Protein AF-A0A382T1S9-F1 (afdb_monomer_lite)

pLDDT: mean 86.6, std 13.07, range [47.88, 98.56]

Foldseek 3Di:
DDPVVVVVVVVVVVVCVVPPDDQPPDAAEAEAPFQLADPPQRQNHDPCVVVCVVVVVVVVCVCVVSVGHYHYDHQADEQPDDDPCDPPPAQCCADDDDRHYHRHHQVARYDDPQRVHGSGD

Secondary structure (DSSP, 8-state):
--HHHHHHHHHHHHHHHHH---TTS--EEE----HHHHSTT-TT--GGGGGGHHHHHHHHHHHHTTT--EEE----B-TTS--TT-SS-TTTTS---SS--TTS---TTB-STTTT-SS--

InterPro domains:
  IPR000868 Isochorismatase-like domain [PF00857] (26-84)
  IPR036380 Isochorismatase-like s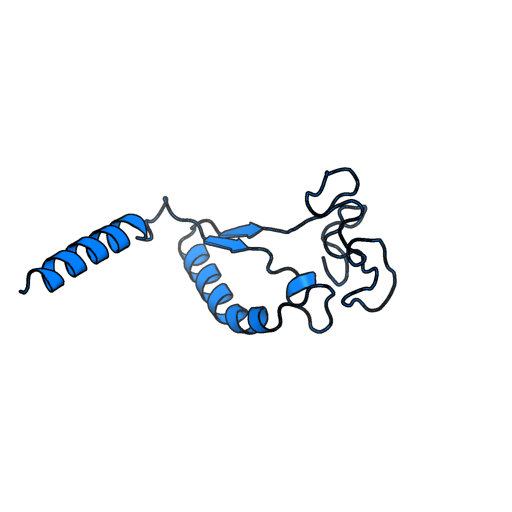uperfamily [G3DSA:3.40.50.850] (3-117)
  IPR036380 Isochorismatase-like superfamily [SSF52499] (22-84)

Sequence (121 aa):
VSEHDAILEAKLKVIDQTHRCVTGKTALIVIDMQHGFIDEGASLEVTAARDIIPNLTALIDAFRSKSAPVIFTEFIYADNVPCLRGDPFGTEHLFGEGEPGFGKPSSNCLIGHNAGTGSES

Structure (mmCIF, N/CA/C/O backbone):
data_AF-A0A382T1S9-F1
#
_entry.id   AF-A0A382T1S9-F1
#
loop_
_atom_site.group_PDB
_atom_site.id
_atom_site.type_symbol
_atom_site.label_atom_id
_atom_site.label_alt_id
_atom_site.label_comp_id
_atom_site.label_asym_id
_atom_site.label_entity_id
_atom_site.label_seq_id
_atom_site.pdbx_PDB_ins_code
_atom_site.Cartn_x
_atom_site.Cartn_y
_atom_site.Cartn_z
_atom_site.occupancy
_atom_site.B_iso_or_equiv
_atom_site.auth_seq_id
_atom_site.auth_comp_id
_atom_site.auth_asym_id
_atom_site.auth_atom_id
_atom_site.pdbx_PDB_model_num
ATOM 1 N N . VAL A 1 1 ? -0.127 19.895 38.208 1.00 65.00 1 VAL A N 1
ATOM 2 C CA . VAL A 1 1 ? -0.116 19.690 36.743 1.00 65.00 1 VAL A CA 1
ATOM 3 C C . VAL A 1 1 ? -0.188 21.070 36.122 1.00 65.00 1 VAL A C 1
ATOM 5 O O . VAL A 1 1 ? -1.050 21.834 36.547 1.00 65.00 1 VAL A O 1
ATOM 8 N N . SER A 1 2 ? 0.775 21.452 35.282 1.00 89.50 2 SER A N 1
ATOM 9 C CA . SER A 1 2 ? 0.762 22.783 34.662 1.00 89.50 2 SER A CA 1
ATOM 10 C C . SER A 1 2 ? -0.364 22.881 33.626 1.00 89.50 2 SER A C 1
ATOM 12 O O . SER A 1 2 ? -0.868 21.864 33.150 1.00 89.50 2 SER A O 1
ATOM 14 N N . GLU A 1 3 ? -0.767 24.097 33.257 1.00 92.38 3 GLU A N 1
ATOM 15 C CA . GLU A 1 3 ? -1.744 24.316 32.180 1.00 92.38 3 GLU A CA 1
ATOM 16 C C . GLU A 1 3 ? -1.282 23.681 30.855 1.00 92.38 3 GLU A C 1
ATOM 18 O O . GLU A 1 3 ? -2.078 23.087 30.130 1.00 92.38 3 GLU A O 1
ATOM 23 N N . HIS A 1 4 ? 0.026 23.721 30.586 1.00 92.31 4 HIS A N 1
ATOM 24 C CA . HIS A 1 4 ? 0.633 23.063 29.433 1.00 92.31 4 HIS A CA 1
ATOM 25 C C . HIS A 1 4 ? 0.440 21.540 29.462 1.00 92.31 4 HIS A C 1
ATOM 27 O O . HIS A 1 4 ? 0.022 20.957 28.460 1.00 92.31 4 HIS A O 1
ATOM 33 N N . ASP A 1 5 ? 0.681 20.906 30.612 1.00 95.00 5 ASP A N 1
ATOM 34 C CA . ASP A 1 5 ? 0.523 19.456 30.773 1.00 95.00 5 A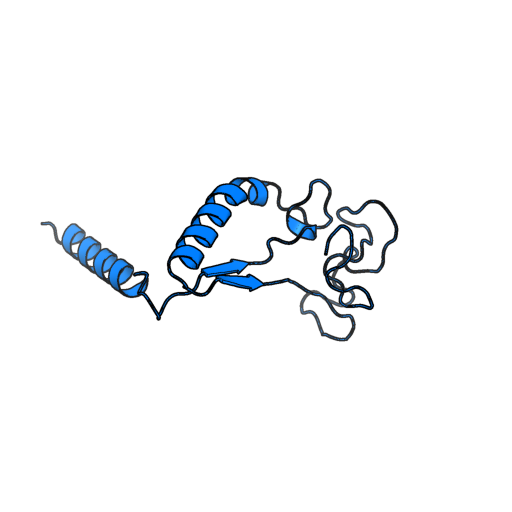SP A CA 1
ATOM 35 C C . ASP A 1 5 ? -0.939 19.032 30.576 1.00 95.00 5 ASP A C 1
ATOM 37 O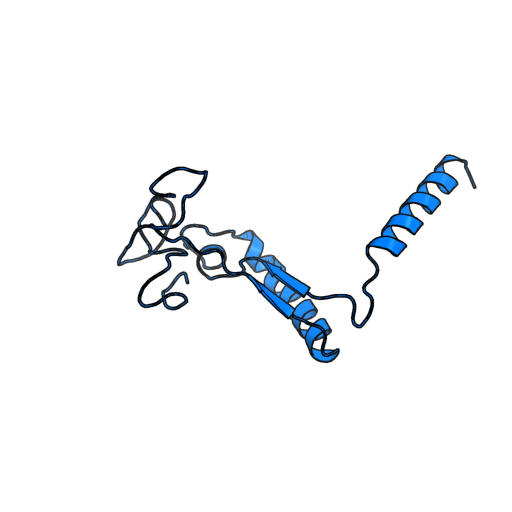 O . ASP A 1 5 ? -1.211 18.043 29.897 1.00 95.00 5 ASP A O 1
ATOM 41 N N . ALA A 1 6 ? -1.891 19.813 31.102 1.00 95.31 6 ALA A N 1
ATOM 42 C CA . ALA A 1 6 ? -3.322 19.547 30.942 1.00 95.31 6 ALA A CA 1
ATOM 43 C C . ALA A 1 6 ? -3.772 19.637 29.471 1.00 95.31 6 ALA A C 1
ATOM 45 O O . ALA A 1 6 ? -4.572 18.821 29.006 1.00 95.31 6 ALA A O 1
ATOM 46 N N . ILE A 1 7 ? -3.231 20.597 28.711 1.00 95.62 7 ILE A N 1
ATOM 47 C CA . ILE A 1 7 ? -3.495 20.721 27.270 1.00 95.62 7 ILE A CA 1
ATOM 48 C C . ILE A 1 7 ? -2.901 19.532 26.506 1.00 95.62 7 ILE A C 1
ATOM 50 O O . ILE A 1 7 ? -3.552 18.994 25.604 1.00 95.62 7 ILE A O 1
ATOM 54 N N . LEU A 1 8 ? -1.676 19.119 26.840 1.00 96.69 8 LEU A N 1
ATOM 55 C CA . LEU A 1 8 ? -1.029 17.972 26.205 1.00 96.69 8 LEU A CA 1
ATOM 56 C C . LEU A 1 8 ? -1.810 16.678 26.469 1.00 96.69 8 LEU A C 1
ATOM 58 O O . LEU A 1 8 ? -2.090 15.934 25.530 1.00 96.69 8 LEU A O 1
ATOM 62 N N . GLU A 1 9 ? -2.227 16.444 27.712 1.00 97.19 9 GLU A N 1
ATOM 63 C CA . GLU A 1 9 ? -3.026 15.279 28.097 1.00 97.19 9 GLU A CA 1
ATOM 64 C C . GLU A 1 9 ? -4.360 15.229 27.339 1.00 97.19 9 GLU A C 1
ATOM 66 O O . GLU A 1 9 ? -4.727 14.192 26.780 1.00 97.19 9 GLU A O 1
ATOM 71 N N . ALA A 1 10 ? -5.061 16.363 27.236 1.00 96.50 10 ALA A N 1
ATOM 72 C CA . ALA A 1 10 ? -6.307 16.447 26.482 1.00 96.50 10 ALA A CA 1
ATOM 73 C C . ALA A 1 10 ? -6.110 16.095 24.996 1.00 96.50 10 ALA A C 1
ATOM 75 O O . ALA A 1 10 ? -6.926 15.370 24.421 1.00 96.50 10 ALA A O 1
ATOM 76 N N . LYS A 1 11 ? -5.011 16.549 24.376 1.00 96.25 11 LYS A N 1
ATOM 77 C CA . LYS A 1 11 ? -4.672 16.207 22.984 1.00 96.25 11 LYS A CA 1
ATOM 78 C C . LYS A 1 11 ? -4.364 14.721 22.817 1.00 96.25 11 LYS A C 1
ATOM 80 O O . LYS A 1 11 ? -4.893 14.097 21.898 1.00 96.25 11 LYS A O 1
ATOM 85 N N . LEU A 1 12 ? -3.557 14.147 23.710 1.00 96.44 12 LEU A N 1
ATOM 86 C CA . LEU A 1 12 ? -3.223 12.720 23.681 1.00 96.44 12 LEU A CA 1
ATOM 87 C C . LEU A 1 12 ? -4.473 11.850 23.833 1.00 96.44 12 LEU A C 1
ATOM 89 O O . LEU A 1 12 ? -4.626 10.867 23.112 1.00 96.44 12 LEU A O 1
ATOM 93 N N . LYS A 1 13 ? -5.413 12.255 24.692 1.00 96.81 13 LYS A N 1
ATOM 94 C CA . LYS A 1 13 ? -6.696 11.565 24.858 1.00 96.81 13 LYS A CA 1
ATOM 95 C C . LYS A 1 13 ? -7.524 11.552 23.573 1.00 96.81 13 LYS A C 1
ATOM 97 O O . LYS A 1 13 ? -8.111 10.526 23.245 1.00 96.81 13 LYS A O 1
ATOM 102 N N . VAL A 1 14 ? -7.571 12.662 22.834 1.00 96.44 14 VAL A N 1
ATOM 103 C CA . VAL A 1 14 ? -8.277 12.717 21.541 1.00 96.44 14 VAL A CA 1
ATOM 104 C C . VAL A 1 14 ? -7.598 11.816 20.510 1.00 96.44 14 VAL A C 1
ATOM 106 O O . VAL A 1 14 ? -8.286 11.096 19.787 1.00 96.44 14 VAL A O 1
ATOM 109 N N . ILE A 1 15 ? -6.263 11.814 20.454 1.00 95.50 15 ILE A N 1
ATOM 110 C CA . ILE A 1 15 ? -5.506 10.941 19.546 1.00 95.50 15 ILE A CA 1
ATOM 111 C C . ILE A 1 15 ? -5.806 9.471 19.852 1.00 95.50 15 ILE A C 1
ATOM 113 O O . ILE A 1 15 ? -6.202 8.741 18.945 1.00 95.50 15 ILE A O 1
ATOM 117 N N . ASP A 1 16 ? -5.713 9.059 21.118 1.00 94.75 16 ASP A N 1
ATOM 118 C CA . ASP A 1 16 ? -6.034 7.692 21.545 1.00 94.75 16 ASP A CA 1
ATOM 119 C C . ASP A 1 16 ? -7.471 7.305 21.165 1.00 94.75 16 ASP A C 1
ATOM 121 O O . ASP A 1 16 ? -7.711 6.276 20.535 1.00 94.75 16 ASP A O 1
ATOM 125 N N . GLN A 1 17 ? -8.438 8.181 21.449 1.00 93.25 17 GLN A N 1
ATOM 126 C CA . GLN A 1 17 ? -9.843 7.930 21.131 1.00 93.25 17 GLN A CA 1
ATOM 127 C C . GLN A 1 17 ? -10.114 7.792 19.628 1.00 93.25 17 GLN A C 1
ATOM 129 O O . GLN A 1 17 ? -10.993 7.016 19.249 1.00 93.25 17 GLN A O 1
ATOM 134 N N . THR A 1 18 ? -9.387 8.532 18.789 1.00 92.56 18 THR A N 1
ATOM 135 C CA . THR A 1 18 ? -9.585 8.557 17.329 1.00 92.56 18 THR A CA 1
ATOM 136 C C . THR A 1 18 ? -8.799 7.476 16.587 1.00 92.56 18 THR A C 1
ATOM 138 O O . THR A 1 18 ? -9.253 7.037 15.535 1.00 92.56 18 THR A O 1
ATOM 141 N N . HIS A 1 19 ? -7.675 7.004 17.134 1.00 92.00 19 HIS A N 1
ATOM 142 C CA . HIS A 1 19 ? -6.781 6.035 16.480 1.00 92.00 19 HIS A CA 1
ATOM 143 C C . HIS A 1 19 ? -6.814 4.641 17.114 1.00 92.00 19 HIS A C 1
ATOM 145 O O . HIS A 1 19 ? -6.085 3.742 16.690 1.00 92.00 19 HIS A O 1
ATOM 151 N N . ARG A 1 20 ? -7.659 4.425 18.129 1.00 91.38 20 ARG A N 1
ATOM 152 C CA . ARG A 1 20 ? -7.816 3.109 18.747 1.00 91.38 20 ARG A CA 1
ATOM 153 C C . ARG A 1 20 ? -8.234 2.065 17.710 1.00 91.38 20 ARG A C 1
ATOM 155 O O . ARG A 1 20 ? -9.269 2.192 17.059 1.00 91.38 20 ARG A O 1
ATOM 162 N N . CYS A 1 21 ? -7.487 0.967 17.659 1.00 90.31 21 CYS A N 1
ATOM 163 C CA . CYS A 1 21 ? -7.886 -0.236 16.937 1.00 90.31 21 CYS A CA 1
ATOM 164 C C . CYS A 1 21 ? -9.054 -0.911 17.676 1.00 90.31 21 CYS A C 1
ATOM 166 O O . CYS A 1 21 ? -8.921 -1.322 18.830 1.00 90.31 21 CYS A O 1
ATOM 168 N N . VAL A 1 22 ? -10.218 -0.990 17.030 1.00 91.19 22 VAL A N 1
ATOM 169 C CA . VAL A 1 22 ? -11.444 -1.561 17.596 1.00 91.19 22 VAL A CA 1
ATOM 170 C C . VAL A 1 22 ? -11.852 -2.769 16.765 1.00 91.19 22 VAL A C 1
ATOM 172 O O . VAL A 1 22 ? -12.111 -2.658 15.567 1.00 91.19 22 VAL A O 1
ATOM 175 N N . THR A 1 23 ? -11.960 -3.928 17.413 1.00 88.81 23 THR A N 1
ATOM 176 C CA . THR A 1 23 ? -12.408 -5.173 16.776 1.00 88.81 23 THR A CA 1
ATOM 177 C C . THR A 1 23 ? -13.728 -4.966 16.029 1.00 88.81 23 THR A C 1
ATOM 179 O O . THR A 1 23 ? -14.669 -4.379 16.563 1.00 88.81 23 THR A O 1
ATOM 182 N N . GLY A 1 24 ? -13.792 -5.425 14.777 1.00 92.19 24 GLY A N 1
ATOM 183 C CA . GLY A 1 24 ? -14.962 -5.262 13.906 1.00 92.19 24 GLY A CA 1
ATOM 184 C C . GLY A 1 24 ? -15.150 -3.857 13.317 1.00 92.19 24 GLY A C 1
ATOM 185 O O . GLY A 1 24 ? -16.074 -3.656 12.536 1.00 92.19 24 GLY A O 1
ATOM 186 N N . LYS A 1 25 ? -14.292 -2.885 13.661 1.00 93.75 25 LYS A N 1
ATOM 187 C CA . LYS A 1 25 ? -14.303 -1.515 13.112 1.00 93.75 25 LYS A CA 1
ATOM 188 C C . LYS A 1 25 ? -12.947 -1.074 12.557 1.00 93.75 25 LYS A C 1
ATOM 190 O O . LYS A 1 25 ? -12.769 0.095 12.231 1.00 93.75 25 LYS A O 1
ATOM 195 N N . THR A 1 26 ? -11.988 -1.989 12.474 1.00 95.06 26 THR A N 1
ATOM 196 C CA . THR A 1 26 ? -10.637 -1.709 11.993 1.00 95.06 26 THR A CA 1
ATOM 197 C C . THR A 1 26 ? -10.247 -2.736 10.940 1.00 95.06 26 THR A C 1
ATOM 199 O O . THR A 1 26 ? -10.542 -3.922 11.083 1.00 95.06 26 THR A O 1
ATOM 202 N N . ALA A 1 27 ? -9.580 -2.261 9.893 1.00 96.62 27 ALA A N 1
ATOM 203 C CA . ALA A 1 27 ? -8.990 -3.048 8.821 1.00 96.62 27 ALA A CA 1
ATOM 204 C C . ALA A 1 27 ? -7.539 -2.595 8.616 1.00 96.62 27 ALA A C 1
ATOM 206 O O . ALA A 1 27 ? -7.207 -1.445 8.913 1.00 96.62 27 ALA A O 1
ATOM 207 N N . LEU A 1 28 ? -6.694 -3.495 8.120 1.00 97.75 28 LEU A N 1
ATOM 208 C CA . LEU A 1 28 ? -5.350 -3.174 7.653 1.00 97.75 28 LEU A CA 1
ATOM 209 C C . LEU A 1 28 ? -5.411 -2.957 6.142 1.00 97.75 28 LEU A C 1
ATOM 211 O O . LEU A 1 28 ? -5.890 -3.834 5.426 1.00 97.75 28 LEU A O 1
ATOM 215 N N . ILE A 1 29 ? -4.923 -1.813 5.668 1.00 98.25 29 ILE A N 1
ATOM 216 C CA . ILE A 1 29 ? -4.742 -1.540 4.240 1.00 98.25 29 ILE A CA 1
ATOM 217 C C . ILE A 1 29 ? -3.240 -1.521 3.966 1.00 98.25 29 ILE A C 1
ATOM 219 O O . ILE A 1 29 ? -2.507 -0.749 4.583 1.00 98.25 29 ILE A O 1
ATOM 223 N N . VAL A 1 30 ? -2.796 -2.392 3.069 1.00 97.88 30 VAL A N 1
ATOM 224 C CA . VAL A 1 30 ? -1.421 -2.494 2.585 1.00 97.88 30 VAL A CA 1
ATOM 225 C C . VAL A 1 30 ? -1.365 -1.814 1.229 1.00 97.88 30 VAL A C 1
ATOM 227 O O . VAL A 1 30 ? -2.019 -2.267 0.292 1.00 97.88 30 VAL A O 1
ATOM 230 N N . ILE A 1 31 ? -0.629 -0.710 1.149 1.00 97.06 31 ILE A N 1
ATOM 231 C CA . ILE A 1 31 ? -0.655 0.166 -0.021 1.00 97.06 31 ILE A CA 1
ATOM 232 C C . ILE A 1 31 ? 0.526 -0.153 -0.935 1.00 97.06 31 ILE A C 1
ATOM 234 O O . ILE A 1 31 ? 1.669 0.005 -0.516 1.00 97.06 31 ILE A O 1
ATOM 238 N N . ASP A 1 32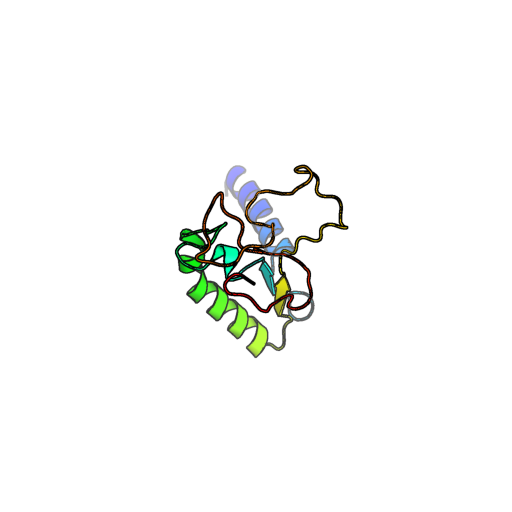 ? 0.221 -0.595 -2.155 1.00 94.31 32 ASP A N 1
ATOM 239 C CA . ASP A 1 32 ? 1.107 -0.656 -3.327 1.00 94.31 32 ASP A CA 1
ATOM 240 C C . ASP A 1 32 ? 2.477 -1.325 -3.089 1.00 94.31 32 ASP A C 1
ATOM 242 O O . ASP A 1 32 ? 3.499 -0.918 -3.632 1.00 94.31 32 ASP A O 1
ATOM 246 N N . MET A 1 33 ? 2.499 -2.409 -2.308 1.00 95.50 33 MET A N 1
ATOM 247 C CA . MET A 1 33 ? 3.692 -3.242 -2.072 1.00 95.50 33 MET A CA 1
ATOM 248 C C . MET A 1 33 ? 3.935 -4.245 -3.223 1.00 95.50 33 MET A C 1
ATOM 250 O O . MET A 1 33 ? 4.149 -5.429 -2.973 1.00 95.50 33 MET A O 1
ATOM 254 N N . GLN A 1 34 ? 3.834 -3.779 -4.472 1.00 90.44 34 GLN A N 1
ATOM 255 C CA . GLN A 1 34 ? 4.024 -4.562 -5.708 1.00 90.44 34 GLN A CA 1
ATOM 256 C C . GLN A 1 34 ? 5.478 -4.501 -6.205 1.00 90.44 34 GLN A C 1
ATOM 258 O O . GLN A 1 34 ? 6.219 -3.579 -5.856 1.00 90.44 34 GLN A O 1
ATOM 263 N N . HIS A 1 35 ? 5.881 -5.461 -7.040 1.00 90.69 35 HIS A N 1
ATOM 264 C CA . HIS A 1 35 ? 7.265 -5.628 -7.501 1.00 90.69 35 HIS A CA 1
ATOM 265 C C . HIS A 1 35 ? 7.866 -4.351 -8.105 1.00 90.69 35 HIS A C 1
ATOM 267 O O . HIS A 1 35 ? 8.983 -3.984 -7.737 1.00 90.69 35 HIS A O 1
ATOM 273 N N . GLY A 1 36 ? 7.093 -3.600 -8.898 1.00 90.00 36 GLY A N 1
ATOM 274 C CA . GLY A 1 36 ? 7.502 -2.323 -9.496 1.00 90.00 36 GLY A CA 1
ATOM 275 C C . GLY A 1 36 ? 7.994 -1.237 -8.527 1.00 90.00 36 GLY A C 1
ATOM 276 O O . GLY A 1 36 ? 8.680 -0.307 -8.954 1.00 90.00 36 GLY A O 1
ATOM 277 N N . PHE A 1 37 ? 7.684 -1.350 -7.228 1.00 93.50 37 PHE A N 1
ATOM 278 C CA . PHE A 1 37 ? 8.200 -0.466 -6.174 1.00 93.50 37 PHE A CA 1
ATOM 279 C C . PHE A 1 37 ? 9.188 -1.152 -5.226 1.00 93.50 37 PHE A C 1
ATOM 281 O O . PHE A 1 37 ? 9.888 -0.461 -4.486 1.00 93.50 37 PHE A O 1
ATOM 288 N N . ILE A 1 38 ? 9.230 -2.485 -5.187 1.00 94.62 38 ILE A N 1
ATOM 289 C CA . ILE A 1 38 ? 9.956 -3.234 -4.152 1.00 94.62 38 ILE A CA 1
ATOM 290 C C . ILE A 1 38 ? 11.228 -3.883 -4.688 1.00 94.62 38 ILE A C 1
ATOM 292 O O . ILE A 1 38 ? 12.238 -3.886 -3.982 1.00 94.62 38 ILE A O 1
ATOM 296 N N . ASP A 1 39 ? 11.222 -4.427 -5.899 1.00 92.69 39 ASP A N 1
ATOM 297 C CA . ASP A 1 39 ? 12.355 -5.204 -6.400 1.00 92.69 39 ASP A CA 1
ATOM 298 C C . ASP A 1 39 ? 13.559 -4.308 -6.716 1.00 92.69 39 ASP A C 1
ATOM 300 O O . ASP A 1 39 ? 13.430 -3.116 -6.996 1.00 92.69 39 ASP A O 1
ATOM 304 N N . GLU A 1 40 ? 14.766 -4.856 -6.577 1.00 93.56 40 GLU A N 1
ATOM 305 C CA . GLU A 1 40 ? 15.988 -4.128 -6.932 1.00 93.56 40 GLU A CA 1
ATOM 306 C C . GLU A 1 40 ? 16.047 -3.911 -8.443 1.00 93.56 40 GLU A C 1
ATOM 308 O O . GLU A 1 40 ? 15.889 -4.851 -9.219 1.00 93.56 40 GLU A O 1
ATOM 313 N N . GLY A 1 41 ? 16.290 -2.669 -8.863 1.00 90.50 41 GLY A N 1
ATOM 314 C CA . GLY A 1 41 ? 16.312 -2.303 -10.278 1.00 90.50 41 GLY A CA 1
ATOM 315 C C . GLY A 1 41 ? 14.929 -2.101 -10.895 1.00 90.50 41 GLY A C 1
ATOM 316 O O . GLY A 1 41 ? 14.855 -1.798 -12.086 1.00 90.50 41 GLY A O 1
ATOM 317 N N . ALA A 1 42 ? 13.856 -2.214 -10.105 1.00 90.69 42 ALA A N 1
ATOM 318 C CA . ALA A 1 42 ? 12.514 -1.920 -10.573 1.00 90.69 42 ALA A CA 1
ATOM 319 C C . ALA A 1 42 ? 12.379 -0.457 -11.027 1.00 90.69 42 ALA A C 1
ATOM 321 O O . ALA A 1 42 ? 13.035 0.458 -10.516 1.00 90.69 42 ALA A O 1
ATOM 322 N N . SER A 1 43 ? 11.493 -0.219 -11.986 1.00 90.44 43 SER A N 1
ATOM 323 C CA . SER A 1 43 ? 11.302 1.074 -12.638 1.00 90.44 43 SER A CA 1
ATOM 324 C C . SER A 1 43 ? 10.932 2.197 -11.669 1.00 90.44 43 SER A C 1
ATOM 326 O O . SER A 1 43 ? 11.375 3.332 -11.855 1.00 90.44 43 SER A O 1
ATOM 328 N N . LEU A 1 44 ? 10.164 1.886 -10.619 1.00 90.88 44 LEU A N 1
ATOM 329 C CA . LEU A 1 44 ? 9.763 2.825 -9.569 1.00 90.88 44 LEU A CA 1
ATOM 330 C C . LEU A 1 44 ? 10.275 2.398 -8.184 1.00 90.88 44 LEU A C 1
ATOM 332 O O . LEU A 1 44 ? 9.631 2.696 -7.178 1.00 90.88 44 LEU A O 1
ATOM 336 N N . GLU A 1 45 ? 11.426 1.716 -8.129 1.00 93.94 45 GLU A N 1
ATOM 337 C CA . GLU A 1 45 ? 12.013 1.200 -6.890 1.00 93.94 45 GLU A CA 1
ATOM 338 C C . GLU A 1 45 ? 12.014 2.240 -5.751 1.00 93.94 45 GLU A C 1
ATOM 340 O O . GLU A 1 45 ? 12.586 3.329 -5.846 1.00 93.94 45 GLU A O 1
ATOM 345 N N . VAL A 1 46 ? 11.444 1.843 -4.614 1.00 95.62 46 VAL A N 1
ATOM 346 C CA . VAL A 1 46 ? 11.538 2.529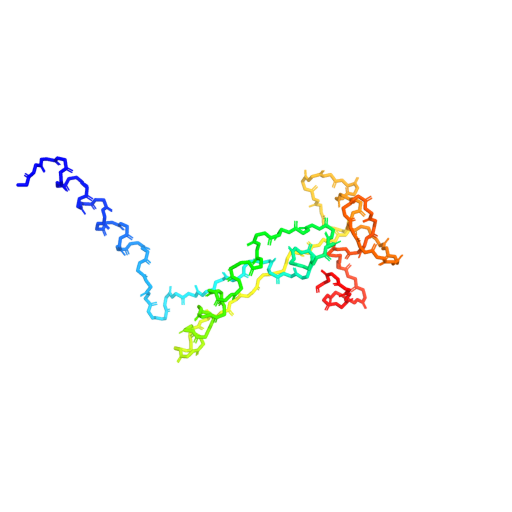 -3.329 1.00 95.62 46 VAL A CA 1
ATOM 347 C C . VAL A 1 46 ? 12.383 1.659 -2.407 1.00 95.62 46 VAL A C 1
ATOM 349 O O . VAL A 1 46 ? 11.866 0.852 -1.641 1.00 95.62 46 VAL A O 1
ATOM 352 N N . THR A 1 47 ? 13.703 1.839 -2.443 1.00 95.06 47 THR A N 1
ATOM 353 C CA . THR A 1 47 ? 14.665 0.987 -1.719 1.00 95.06 47 THR A CA 1
ATOM 354 C C . THR A 1 47 ? 14.304 0.795 -0.236 1.00 95.06 47 THR A C 1
ATOM 356 O O . THR A 1 47 ? 14.348 -0.321 0.279 1.00 95.06 47 THR A O 1
ATOM 359 N N . ALA A 1 48 ? 13.866 1.861 0.446 1.00 95.88 48 ALA A N 1
ATOM 360 C CA . ALA A 1 48 ? 13.485 1.826 1.864 1.00 95.88 48 ALA A CA 1
ATOM 361 C C . ALA A 1 48 ? 12.208 1.009 2.159 1.00 95.88 48 ALA A C 1
ATOM 363 O O . ALA A 1 48 ? 11.940 0.672 3.311 1.00 95.88 48 ALA A O 1
ATOM 364 N N . ALA A 1 49 ? 11.400 0.678 1.148 1.00 95.69 49 ALA A N 1
ATOM 365 C CA . ALA A 1 49 ? 10.190 -0.118 1.332 1.00 95.69 49 ALA A CA 1
ATOM 366 C C . ALA A 1 49 ? 10.503 -1.574 1.724 1.00 95.69 49 ALA A C 1
ATOM 368 O O . ALA A 1 49 ? 9.697 -2.219 2.395 1.00 95.69 49 ALA A O 1
ATOM 369 N N . ARG A 1 50 ? 11.695 -2.092 1.396 1.00 96.88 50 ARG A N 1
ATOM 370 C CA . ARG A 1 50 ? 12.117 -3.434 1.837 1.00 96.88 50 ARG A CA 1
ATOM 371 C C . ARG A 1 50 ? 12.271 -3.523 3.351 1.00 96.88 50 ARG A C 1
ATOM 373 O O . ARG A 1 50 ? 11.913 -4.539 3.946 1.00 96.88 50 ARG A O 1
ATOM 380 N N . ASP A 1 51 ? 12.713 -2.436 3.981 1.00 97.69 51 ASP A N 1
ATOM 381 C CA . ASP A 1 51 ? 12.968 -2.382 5.424 1.00 97.69 51 ASP A CA 1
ATOM 382 C C . ASP A 1 51 ? 11.689 -2.578 6.253 1.00 97.69 51 ASP A C 1
ATOM 384 O O . ASP A 1 51 ? 11.743 -3.016 7.405 1.00 97.69 51 ASP A O 1
ATOM 388 N N . ILE A 1 52 ? 10.517 -2.285 5.675 1.00 96.94 52 ILE A N 1
ATOM 389 C CA . ILE A 1 52 ? 9.229 -2.396 6.370 1.00 96.94 52 ILE A CA 1
ATOM 390 C C . ILE A 1 52 ? 8.535 -3.748 6.168 1.00 96.94 52 ILE A C 1
ATOM 392 O O . ILE A 1 52 ? 7.559 -4.022 6.870 1.00 96.94 52 ILE A O 1
ATOM 396 N N . ILE A 1 53 ? 9.034 -4.619 5.282 1.00 97.12 53 ILE A N 1
ATOM 397 C CA . ILE A 1 53 ? 8.424 -5.931 4.986 1.00 97.12 53 ILE A CA 1
ATOM 398 C C . ILE A 1 53 ? 8.230 -6.790 6.252 1.00 97.12 53 ILE A C 1
ATOM 400 O O . ILE A 1 53 ? 7.135 -7.342 6.426 1.00 97.12 53 ILE A O 1
ATOM 404 N N . PRO A 1 54 ? 9.199 -6.886 7.189 1.00 98.25 54 PRO A N 1
ATOM 405 C CA . PRO A 1 54 ? 9.002 -7.665 8.413 1.00 98.25 54 PRO A CA 1
ATOM 406 C C . PRO A 1 54 ? 7.872 -7.112 9.294 1.00 98.25 54 PRO A C 1
ATOM 408 O O . PRO A 1 54 ? 7.049 -7.873 9.805 1.00 98.25 54 PRO A O 1
ATOM 411 N N . ASN A 1 55 ? 7.784 -5.785 9.429 1.00 98.38 55 ASN A N 1
ATOM 412 C CA . ASN A 1 55 ? 6.730 -5.129 10.208 1.00 98.38 55 ASN A CA 1
ATOM 413 C C . ASN A 1 55 ? 5.357 -5.317 9.560 1.00 98.38 55 ASN A C 1
ATOM 415 O O . ASN A 1 55 ? 4.371 -5.582 10.247 1.00 98.38 55 ASN A O 1
ATOM 419 N N . LEU A 1 56 ? 5.299 -5.217 8.233 1.00 97.88 56 LEU A N 1
ATOM 420 C CA . LEU A 1 56 ? 4.086 -5.445 7.466 1.00 97.88 56 LEU A CA 1
ATOM 421 C C . LEU A 1 56 ? 3.590 -6.885 7.628 1.00 97.88 56 LEU A C 1
ATOM 423 O O . LEU A 1 56 ? 2.410 -7.098 7.890 1.00 97.88 56 LEU A O 1
ATOM 427 N N . THR A 1 57 ? 4.499 -7.859 7.556 1.00 98.31 57 THR A N 1
ATOM 428 C CA . THR A 1 57 ? 4.194 -9.283 7.770 1.00 98.31 57 THR A CA 1
ATOM 429 C C . THR A 1 57 ? 3.601 -9.505 9.160 1.00 98.31 57 THR A C 1
ATOM 431 O O . THR A 1 57 ? 2.522 -10.083 9.290 1.00 98.31 57 THR A O 1
ATOM 434 N N . ALA A 1 58 ? 4.232 -8.944 10.197 1.00 98.56 58 ALA A N 1
ATOM 435 C CA . ALA A 1 58 ? 3.736 -9.036 11.567 1.00 98.56 58 ALA A CA 1
ATOM 436 C C . ALA A 1 58 ? 2.338 -8.407 11.738 1.00 98.56 58 ALA A C 1
ATOM 438 O O . ALA A 1 58 ? 1.485 -8.965 12.433 1.00 98.56 58 ALA A O 1
ATOM 439 N N . LEU A 1 59 ? 2.073 -7.266 11.091 1.00 97.81 59 LEU A N 1
ATOM 440 C CA . LEU A 1 59 ? 0.753 -6.629 11.101 1.00 97.81 59 LEU A CA 1
ATOM 441 C C . LEU A 1 59 ? -0.295 -7.479 10.373 1.00 97.81 59 LEU A C 1
ATOM 443 O O . LEU A 1 59 ? -1.394 -7.668 10.896 1.00 97.81 59 LEU A O 1
ATOM 447 N N . ILE A 1 60 ? 0.041 -8.020 9.201 1.00 98.38 60 ILE A N 1
ATOM 448 C CA . ILE A 1 60 ? -0.842 -8.894 8.423 1.00 98.38 60 ILE A CA 1
ATOM 449 C C . ILE A 1 60 ? -1.237 -10.119 9.254 1.00 98.38 60 ILE A C 1
ATOM 451 O O . ILE A 1 60 ? -2.427 -10.426 9.366 1.00 98.38 60 ILE A O 1
ATOM 455 N N . ASP A 1 61 ? -0.274 -10.778 9.894 1.00 98.38 61 ASP A N 1
ATOM 456 C CA . ASP A 1 61 ? -0.525 -11.953 10.732 1.00 98.38 61 ASP A CA 1
ATOM 457 C C . ASP A 1 61 ? -1.362 -11.605 11.972 1.00 98.38 61 ASP A C 1
ATOM 459 O O . ASP A 1 61 ? -2.304 -12.324 12.333 1.00 98.38 61 ASP A O 1
ATOM 463 N N . ALA A 1 62 ? -1.095 -10.459 12.604 1.00 96.56 62 ALA A N 1
ATOM 464 C CA . ALA A 1 62 ? -1.871 -9.974 13.743 1.00 96.56 62 ALA A CA 1
ATOM 465 C C . ALA A 1 62 ? -3.339 -9.675 13.386 1.00 96.56 62 ALA A C 1
ATOM 467 O O . ALA A 1 62 ? -4.229 -9.899 14.211 1.00 96.56 62 ALA A O 1
ATOM 468 N N . PHE A 1 63 ? -3.612 -9.180 12.176 1.00 97.06 63 PHE A N 1
ATOM 469 C CA . PHE A 1 63 ? -4.979 -8.957 11.700 1.00 97.06 63 PHE A CA 1
ATOM 470 C C . PHE A 1 63 ? -5.657 -10.272 11.304 1.00 97.06 63 PHE A C 1
ATOM 472 O O . PHE A 1 63 ? -6.771 -10.545 11.758 1.00 97.06 63 PHE A O 1
ATOM 479 N N . ARG A 1 64 ? -4.969 -11.129 10.538 1.00 96.94 64 ARG A N 1
ATOM 480 C CA . ARG A 1 64 ? -5.496 -12.431 10.093 1.00 96.94 64 ARG A CA 1
ATOM 481 C C . ARG A 1 64 ? -5.827 -13.354 11.264 1.00 96.94 64 ARG A C 1
ATOM 483 O O . ARG A 1 64 ? -6.907 -13.938 11.280 1.00 96.94 64 ARG A O 1
ATOM 490 N N . SER A 1 65 ? -4.970 -13.424 12.284 1.00 96.69 65 SER A N 1
ATOM 491 C CA . SER A 1 65 ? -5.220 -14.220 13.502 1.00 96.69 65 SER A CA 1
ATOM 492 C C . SER A 1 65 ? -6.475 -13.792 14.273 1.00 96.69 65 SER A C 1
ATOM 494 O O . SER A 1 65 ? -7.073 -14.601 14.980 1.00 96.69 65 SER A O 1
ATOM 496 N N . LYS A 1 66 ? -6.920 -12.541 14.107 1.00 94.81 66 LYS A N 1
ATOM 497 C CA . LYS A 1 66 ? -8.155 -11.999 14.696 1.00 94.81 66 LYS A CA 1
ATOM 498 C C . LYS A 1 66 ? -9.338 -12.009 13.728 1.00 94.81 66 LYS A C 1
ATOM 500 O O . LYS A 1 66 ? -10.379 -11.442 14.049 1.00 94.81 66 LYS A O 1
ATOM 505 N N . SER A 1 67 ? -9.183 -12.623 12.550 1.00 95.31 67 SER A N 1
ATOM 506 C CA . SER A 1 67 ? -10.160 -12.566 11.454 1.00 95.31 67 SER A CA 1
ATOM 507 C C . SER A 1 67 ? -10.546 -11.128 11.066 1.00 95.31 67 SER A C 1
ATOM 509 O O . SER A 1 67 ? -11.668 -10.874 10.630 1.00 95.31 67 SER A O 1
ATOM 511 N N . ALA A 1 68 ? -9.633 -10.169 11.258 1.00 96.25 68 ALA A N 1
ATOM 512 C CA . ALA A 1 68 ? -9.830 -8.783 10.855 1.00 96.25 68 ALA A CA 1
ATOM 513 C C . ALA A 1 68 ? -9.463 -8.602 9.368 1.00 96.25 68 ALA A C 1
ATOM 515 O O . ALA A 1 68 ? -8.565 -9.296 8.880 1.00 96.25 68 ALA A O 1
ATOM 516 N N . PRO A 1 69 ? -10.112 -7.676 8.636 1.00 97.81 69 PRO A N 1
ATOM 517 C CA . PRO A 1 69 ? -9.832 -7.482 7.217 1.00 97.81 69 PRO A CA 1
ATOM 518 C C . PRO A 1 69 ? -8.396 -7.012 6.965 1.00 97.81 69 PRO A C 1
ATOM 520 O O . PRO A 1 69 ? -7.916 -6.082 7.617 1.00 97.81 69 PRO A O 1
ATOM 523 N N . VAL A 1 70 ? -7.750 -7.632 5.978 1.00 98.25 70 VAL A N 1
ATOM 524 C CA . VAL A 1 70 ? -6.489 -7.181 5.380 1.00 98.25 70 VAL A CA 1
ATOM 525 C C . VAL A 1 70 ? -6.751 -6.954 3.897 1.00 98.25 70 VAL A C 1
ATOM 527 O O . VAL A 1 70 ? -7.171 -7.877 3.201 1.00 98.25 70 VAL A O 1
ATOM 530 N N . ILE A 1 71 ? -6.545 -5.727 3.436 1.00 98.19 71 ILE A N 1
ATOM 531 C CA . ILE A 1 71 ? -6.840 -5.269 2.078 1.00 98.19 71 ILE A CA 1
ATOM 532 C C . ILE A 1 71 ? -5.524 -4.827 1.449 1.00 98.19 71 ILE A C 1
ATOM 534 O O . ILE A 1 71 ? -4.776 -4.080 2.070 1.00 98.19 71 ILE A O 1
ATOM 538 N N . PHE A 1 72 ? -5.256 -5.275 0.229 1.00 96.44 72 PHE A N 1
ATOM 539 C CA . PHE A 1 72 ? -4.102 -4.842 -0.554 1.00 96.44 72 PHE A CA 1
ATOM 540 C C . PHE A 1 72 ? -4.590 -3.922 -1.667 1.00 96.44 72 PHE A C 1
ATOM 542 O O . PHE A 1 72 ? -5.647 -4.179 -2.248 1.00 96.44 72 PHE A O 1
ATOM 549 N N . THR A 1 73 ? -3.848 -2.854 -1.938 1.00 94.44 73 THR A N 1
ATOM 550 C CA . THR A 1 73 ? -4.038 -2.049 -3.146 1.00 94.44 73 THR A CA 1
ATOM 551 C C . THR A 1 73 ? -2.943 -2.358 -4.148 1.00 94.44 73 THR A C 1
ATOM 553 O O . THR A 1 73 ? -1.828 -2.734 -3.782 1.00 94.44 73 THR A O 1
ATOM 556 N N . GLU A 1 74 ? -3.292 -2.189 -5.414 1.00 89.44 74 GLU A N 1
ATOM 557 C CA . GLU A 1 74 ? -2.370 -2.254 -6.531 1.00 89.44 74 GLU A CA 1
ATOM 558 C C . GLU A 1 74 ? -2.568 -0.975 -7.341 1.00 89.44 74 GLU A C 1
ATOM 560 O O . GLU A 1 74 ? -3.683 -0.671 -7.782 1.00 89.44 74 GLU A O 1
ATOM 565 N N . PHE A 1 75 ? -1.500 -0.199 -7.500 1.00 88.19 75 PHE A N 1
ATOM 566 C CA . PHE A 1 75 ? -1.487 0.907 -8.436 1.00 88.19 75 PHE A CA 1
ATOM 567 C C . PHE A 1 75 ? -1.416 0.344 -9.851 1.00 88.19 75 PHE A C 1
ATOM 569 O O . PHE A 1 75 ? -0.511 -0.424 -10.168 1.00 88.19 75 PHE A O 1
ATOM 576 N N . ILE A 1 76 ? -2.380 0.736 -10.682 1.00 83.81 76 ILE A N 1
ATOM 577 C CA . ILE A 1 76 ? -2.505 0.292 -12.067 1.00 83.81 76 ILE A CA 1
ATOM 578 C C . ILE A 1 76 ? -2.703 1.495 -12.993 1.00 83.81 76 ILE A C 1
ATOM 580 O O . ILE A 1 76 ? -3.365 2.475 -12.644 1.00 83.81 76 ILE A O 1
ATOM 584 N N . TYR A 1 77 ? -2.145 1.402 -14.192 1.00 80.88 77 TYR A N 1
ATOM 585 C CA . TYR A 1 77 ? -2.233 2.365 -15.273 1.00 80.88 77 TYR A CA 1
ATOM 586 C C . TYR A 1 77 ? -2.951 1.731 -16.460 1.00 80.88 77 TYR A C 1
ATOM 588 O O . TYR A 1 77 ? -2.619 0.631 -16.889 1.00 80.88 77 TYR A O 1
ATOM 596 N N . ALA A 1 78 ? -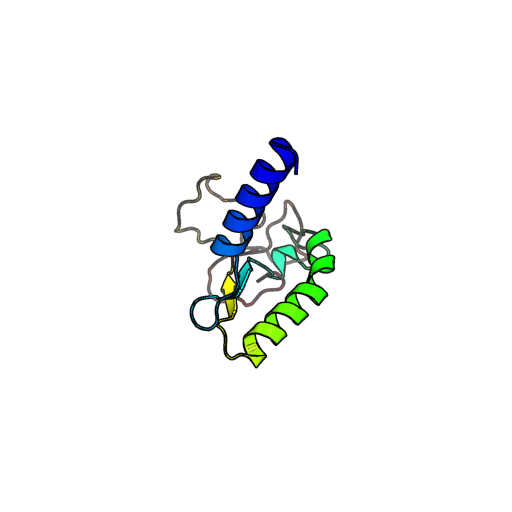3.925 2.441 -17.011 1.00 78.25 78 ALA A N 1
ATOM 597 C CA . ALA A 1 78 ? -4.616 2.044 -18.224 1.00 78.25 78 ALA A CA 1
ATOM 598 C C . ALA A 1 78 ? -4.585 3.214 -19.200 1.00 78.25 78 ALA A C 1
ATOM 600 O O . ALA A 1 78 ? -4.870 4.346 -18.807 1.00 78.25 78 ALA A O 1
ATOM 601 N N . ASP A 1 79 ? -4.273 2.936 -20.461 1.00 73.00 79 ASP A N 1
ATOM 602 C CA . ASP A 1 79 ? -4.228 3.934 -21.536 1.00 73.00 79 ASP A CA 1
ATOM 603 C C . ASP A 1 79 ? -5.566 4.675 -21.709 1.00 73.00 79 ASP A C 1
ATOM 605 O O . ASP A 1 79 ? -5.613 5.857 -22.042 1.00 73.00 79 ASP A O 1
ATOM 609 N N . ASN A 1 80 ? -6.670 3.993 -21.416 1.00 74.75 80 ASN A N 1
ATOM 610 C CA . ASN A 1 80 ? -8.020 4.525 -21.485 1.00 74.75 80 ASN A CA 1
ATOM 611 C C . ASN A 1 80 ? -8.461 5.303 -20.232 1.00 74.75 80 ASN A C 1
ATOM 613 O O . ASN A 1 80 ? -9.570 5.847 -20.227 1.00 74.75 80 ASN A O 1
ATOM 617 N N . VAL A 1 81 ? -7.641 5.363 -19.176 1.00 78.25 81 VAL A N 1
ATOM 618 C CA . VAL A 1 81 ? -7.934 6.110 -17.945 1.00 78.25 81 VAL A CA 1
ATOM 619 C C . VAL A 1 81 ? -7.077 7.382 -17.907 1.00 78.25 81 VAL A C 1
ATOM 621 O O . VAL A 1 81 ? -5.855 7.299 -17.794 1.00 78.25 81 VAL A O 1
ATOM 624 N N . PRO A 1 82 ? -7.688 8.585 -17.951 1.00 72.00 82 PRO A N 1
ATOM 625 C CA . PRO A 1 82 ? -6.939 9.836 -17.908 1.00 72.00 82 PRO A CA 1
ATOM 626 C C . PRO A 1 82 ? -6.078 9.954 -16.645 1.00 72.00 82 PRO A C 1
ATOM 628 O O . PRO A 1 82 ? -6.581 9.831 -15.527 1.00 72.00 82 PRO A O 1
ATOM 631 N N . CYS A 1 83 ? -4.793 10.271 -16.817 1.00 71.81 83 CYS A N 1
ATOM 632 C CA . CYS A 1 83 ? -3.870 10.528 -15.715 1.00 71.81 83 CYS A CA 1
ATOM 633 C C . CYS A 1 83 ? -3.535 12.024 -15.606 1.00 71.81 83 CYS A C 1
ATOM 635 O O . CYS A 1 83 ? -3.202 12.681 -16.592 1.00 71.81 83 CYS A O 1
ATOM 637 N N . LEU A 1 84 ? -3.569 12.573 -14.385 1.00 75.19 84 LEU A N 1
ATOM 638 C CA . LEU A 1 84 ? -3.288 13.995 -14.125 1.00 75.19 84 LEU A CA 1
ATOM 639 C C . LEU A 1 84 ? -1.836 14.409 -14.418 1.00 75.19 84 LEU A C 1
ATOM 641 O O . LEU A 1 84 ? -1.561 15.600 -14.540 1.00 75.19 84 LEU A O 1
ATOM 645 N N . ARG A 1 85 ? -0.902 13.454 -14.514 1.00 71.50 85 ARG A N 1
ATOM 646 C CA . ARG A 1 85 ? 0.511 13.731 -14.828 1.00 71.50 85 ARG A CA 1
ATOM 647 C C . ARG A 1 85 ? 0.804 13.851 -16.331 1.00 71.50 85 ARG A C 1
ATOM 649 O O . ARG A 1 85 ? 1.939 14.165 -16.671 1.00 71.50 85 ARG A O 1
ATOM 656 N N . GLY A 1 86 ? -0.192 13.673 -17.202 1.00 66.44 86 GLY A N 1
ATOM 657 C CA . GLY A 1 86 ? -0.036 13.745 -18.657 1.00 66.44 86 GLY A CA 1
ATOM 658 C C . GLY A 1 86 ? -0.134 12.380 -19.340 1.00 66.44 86 GLY A C 1
ATOM 659 O O . GLY A 1 86 ? -0.163 11.345 -18.675 1.00 66.44 86 GLY A O 1
ATOM 660 N N . ASP A 1 87 ? -0.220 12.415 -20.669 1.00 64.69 87 ASP A N 1
ATOM 661 C CA . ASP A 1 87 ? -0.358 11.248 -21.542 1.00 64.69 87 ASP A CA 1
ATOM 662 C C . ASP A 1 87 ? 0.817 11.200 -22.547 1.00 64.69 87 ASP A C 1
ATOM 664 O O . ASP A 1 87 ? 0.993 12.171 -23.296 1.00 64.69 87 ASP A O 1
ATOM 668 N N . PRO A 1 88 ? 1.643 10.132 -22.558 1.00 69.31 88 PRO A N 1
ATOM 669 C CA . PRO A 1 88 ? 1.600 8.979 -21.653 1.00 69.31 88 PRO A CA 1
ATOM 670 C C . PRO A 1 88 ? 2.131 9.302 -20.249 1.00 69.31 88 PRO A C 1
ATOM 672 O O . PRO A 1 88 ? 2.969 10.188 -20.051 1.00 69.31 88 PRO A O 1
ATOM 675 N N . PHE A 1 89 ? 1.649 8.554 -19.257 1.00 75.38 89 PHE A N 1
ATOM 676 C CA . PHE A 1 89 ? 2.142 8.641 -17.886 1.00 75.38 89 PHE A CA 1
ATOM 677 C C . PHE A 1 89 ? 3.500 7.949 -17.775 1.00 75.38 89 PHE A C 1
ATOM 679 O O . PHE A 1 89 ? 3.544 6.746 -17.573 1.00 75.38 89 PHE A O 1
ATOM 686 N N . GLY A 1 90 ? 4.598 8.700 -17.888 1.00 84.81 90 GLY A N 1
ATOM 687 C CA . GLY A 1 90 ? 5.955 8.147 -17.768 1.00 84.81 90 GLY A CA 1
ATOM 688 C C . GLY A 1 90 ? 6.317 7.153 -18.881 1.00 84.81 90 GLY A C 1
ATOM 689 O O . GLY A 1 90 ? 5.467 6.647 -19.610 1.00 84.81 90 GLY A O 1
ATOM 690 N N . THR A 1 91 ? 7.607 6.880 -19.043 1.00 87.62 91 THR A N 1
ATOM 691 C CA . THR A 1 91 ? 8.069 5.908 -20.049 1.00 87.62 91 THR A CA 1
ATOM 692 C C . THR A 1 91 ? 7.912 4.476 -19.530 1.00 87.62 91 THR A C 1
ATOM 694 O O . THR A 1 91 ? 7.684 3.559 -20.308 1.00 87.62 91 THR A O 1
ATOM 697 N N . GLU A 1 92 ? 7.979 4.296 -18.214 1.00 88.00 92 GLU A N 1
ATOM 698 C CA . GLU A 1 92 ? 7.980 3.028 -17.476 1.00 88.00 92 GLU A CA 1
ATOM 699 C C . GLU A 1 92 ? 6.683 2.234 -17.649 1.00 88.00 92 GLU A C 1
ATOM 701 O O . GLU A 1 92 ? 6.687 1.005 -17.688 1.00 88.00 92 GLU A O 1
ATOM 706 N N . HIS A 1 93 ? 5.571 2.946 -17.816 1.00 85.81 93 HIS A N 1
ATOM 707 C CA . HIS A 1 93 ? 4.240 2.365 -17.964 1.00 85.81 93 HIS A CA 1
ATOM 708 C C . HIS A 1 93 ? 3.930 1.921 -19.397 1.00 85.81 93 HIS A C 1
ATOM 710 O O . HIS A 1 93 ? 2.914 1.273 -19.645 1.00 85.81 93 HIS A O 1
ATOM 716 N N . LEU A 1 94 ? 4.794 2.264 -20.355 1.00 84.06 94 LEU A N 1
ATOM 717 C CA . LEU A 1 94 ? 4.690 1.772 -21.720 1.00 84.06 94 LEU A CA 1
ATOM 718 C C . LEU A 1 94 ? 5.116 0.305 -21.780 1.00 84.06 94 LEU A C 1
ATOM 720 O O . LEU A 1 94 ? 5.963 -0.144 -21.006 1.00 84.06 94 LEU A O 1
ATOM 724 N N . PHE A 1 95 ? 4.561 -0.424 -22.748 1.00 82.06 95 PHE A N 1
ATOM 725 C CA . PHE A 1 95 ? 4.971 -1.796 -23.025 1.00 82.06 95 PHE A CA 1
ATOM 726 C C . PHE A 1 95 ? 6.485 -1.880 -23.261 1.00 82.06 95 PHE A C 1
ATOM 728 O O . PHE A 1 95 ? 7.035 -1.139 -24.081 1.00 82.06 95 PHE A O 1
ATOM 735 N N . GLY A 1 96 ? 7.140 -2.808 -22.570 1.00 78.88 96 GLY A N 1
ATOM 736 C CA . GLY A 1 96 ? 8.568 -3.066 -22.706 1.00 78.88 96 GLY A CA 1
ATOM 737 C C . GLY A 1 96 ? 8.900 -4.542 -22.533 1.00 78.88 96 GLY A C 1
ATOM 738 O O . GLY A 1 96 ? 8.370 -5.200 -21.641 1.00 78.88 96 GLY A O 1
ATOM 739 N N . GLU A 1 97 ? 9.793 -5.045 -23.386 1.00 69.19 97 GLU A N 1
ATOM 740 C CA . GLU A 1 97 ? 10.417 -6.364 -23.266 1.00 69.19 97 GLU A CA 1
ATOM 741 C C . GLU A 1 97 ? 11.891 -6.160 -22.869 1.00 69.19 97 GLU A C 1
ATOM 743 O O . GLU A 1 97 ? 12.638 -5.504 -23.598 1.00 69.19 97 GLU A O 1
ATOM 748 N N . GLY A 1 98 ? 12.321 -6.685 -21.716 1.00 71.44 98 GLY A N 1
ATOM 749 C CA . GLY A 1 98 ? 13.710 -6.579 -21.246 1.00 71.44 98 GLY A CA 1
ATOM 750 C C . GLY A 1 98 ? 13.850 -6.377 -19.735 1.00 71.44 98 GLY A C 1
ATOM 751 O O . GLY A 1 98 ? 12.904 -6.590 -18.985 1.00 71.44 98 GLY A O 1
ATOM 752 N N . GLU A 1 99 ? 15.049 -5.973 -19.304 1.00 77.88 99 GLU A N 1
ATOM 753 C CA . GLU A 1 99 ? 15.335 -5.623 -17.905 1.00 77.88 99 GLU A CA 1
ATOM 754 C C . GLU A 1 99 ? 14.693 -4.267 -17.552 1.00 77.88 99 GLU A C 1
ATOM 756 O O . GLU A 1 99 ? 14.965 -3.280 -18.256 1.00 77.88 99 GLU A O 1
ATOM 761 N N . PRO A 1 100 ? 13.871 -4.194 -16.488 1.00 81.06 100 PRO A N 1
ATOM 762 C CA . PRO A 1 100 ? 13.199 -2.966 -16.081 1.00 81.06 100 PRO A CA 1
ATOM 763 C C . PRO A 1 100 ? 14.173 -1.897 -15.562 1.00 81.06 100 PRO A C 1
ATOM 765 O O . PRO A 1 100 ? 15.382 -2.119 -15.429 1.00 81.06 100 PRO A O 1
ATOM 768 N N . GLY A 1 101 ? 13.655 -0.691 -15.326 1.00 84.88 101 GLY A N 1
ATOM 769 C CA . GLY A 1 101 ? 14.416 0.388 -14.714 1.00 84.88 101 GLY A CA 1
ATOM 770 C C . GLY A 1 101 ? 13.933 1.776 -15.109 1.00 84.88 101 GLY A C 1
ATOM 771 O O . GLY A 1 101 ? 13.353 1.995 -16.173 1.00 84.88 101 GLY A O 1
ATOM 772 N N . PHE A 1 102 ? 14.240 2.741 -14.245 1.00 87.75 102 PHE A N 1
ATOM 773 C CA . PHE A 1 102 ? 13.822 4.127 -14.415 1.00 87.75 102 PHE A CA 1
ATOM 774 C C . PHE A 1 102 ? 14.212 4.694 -15.792 1.00 87.75 102 PHE A C 1
ATOM 776 O O . PHE A 1 102 ? 15.358 4.586 -16.242 1.00 87.75 102 PHE A O 1
ATOM 783 N N . GLY A 1 103 ? 13.249 5.326 -16.457 1.00 88.56 103 GLY A N 1
ATOM 784 C CA . GLY A 1 103 ? 13.372 5.926 -17.780 1.00 88.56 103 GLY A CA 1
ATOM 785 C C . GLY A 1 103 ? 13.209 4.960 -18.956 1.00 88.56 103 GLY A C 1
ATOM 786 O O . GLY A 1 103 ? 13.384 5.391 -20.099 1.00 88.56 103 GLY A O 1
ATOM 787 N N . LYS A 1 104 ? 12.893 3.679 -18.724 1.00 88.25 104 LYS A N 1
ATOM 788 C CA . LYS A 1 104 ? 12.737 2.663 -19.778 1.00 88.25 104 LYS A CA 1
ATOM 789 C C . LYS A 1 104 ? 11.340 2.043 -19.755 1.00 88.25 104 LYS A C 1
ATOM 791 O O . LYS A 1 104 ? 10.806 1.863 -18.670 1.00 88.25 104 LYS A O 1
ATOM 796 N N . PRO A 1 105 ? 10.769 1.664 -20.912 1.00 87.69 105 PRO A N 1
ATOM 797 C CA . PRO A 1 105 ? 9.527 0.898 -20.944 1.00 87.69 105 PRO A CA 1
ATOM 798 C C . PRO A 1 105 ? 9.693 -0.449 -20.243 1.00 87.69 105 PRO A C 1
ATOM 800 O O . PRO A 1 105 ? 10.649 -1.169 -20.538 1.00 87.69 105 PRO A O 1
ATOM 803 N N . SER A 1 106 ? 8.764 -0.797 -19.354 1.00 85.06 106 SER A N 1
ATOM 804 C CA . SER A 1 106 ? 8.796 -2.070 -18.622 1.00 85.06 106 SER A CA 1
ATOM 805 C C . SER A 1 106 ? 7.415 -2.669 -18.350 1.00 85.06 106 SER A C 1
ATOM 807 O O . SER A 1 106 ? 7.297 -3.707 -17.705 1.00 85.06 106 SER A O 1
ATOM 809 N N . SER A 1 107 ? 6.353 -2.057 -18.880 1.00 84.00 107 SER A N 1
ATOM 810 C CA . SER A 1 107 ? 4.962 -2.415 -18.579 1.00 84.00 107 SER A CA 1
ATOM 811 C C . SER A 1 107 ? 4.604 -2.270 -17.092 1.00 84.00 107 SER A C 1
ATOM 813 O O . SER A 1 107 ? 3.647 -2.895 -16.630 1.00 84.00 107 SER A O 1
ATOM 815 N N . ASN A 1 108 ? 5.345 -1.450 -16.336 1.00 86.12 108 ASN A N 1
ATOM 816 C CA . ASN A 1 108 ? 5.106 -1.277 -14.909 1.00 86.12 108 ASN A CA 1
ATOM 817 C C . ASN A 1 108 ? 3.679 -0.763 -14.662 1.00 86.12 108 ASN A C 1
ATOM 819 O O . ASN A 1 108 ? 3.237 0.203 -15.292 1.00 86.12 108 ASN A O 1
ATOM 823 N N . CYS A 1 109 ? 2.953 -1.406 -13.750 1.00 85.44 109 CYS A N 1
ATOM 824 C CA . CYS A 1 109 ? 1.557 -1.103 -13.423 1.00 85.44 109 CYS A CA 1
ATOM 825 C C . CYS A 1 109 ? 0.561 -1.174 -14.609 1.00 85.44 109 CYS A C 1
ATOM 827 O O . CYS A 1 109 ? -0.585 -0.780 -14.434 1.00 85.44 109 CYS A O 1
ATOM 829 N N . LEU A 1 110 ? 0.924 -1.609 -15.822 1.00 79.19 110 LEU A N 1
ATOM 830 C CA . LEU A 1 110 ? 0.036 -1.514 -16.993 1.00 79.19 110 LEU A CA 1
ATOM 831 C C . LEU A 1 110 ? -1.109 -2.555 -16.951 1.00 79.19 110 LEU A C 1
ATOM 833 O O . LEU A 1 110 ? -0.871 -3.754 -16.818 1.00 79.19 110 LEU A O 1
ATOM 837 N N . ILE A 1 111 ? -2.361 -2.119 -17.143 1.00 74.25 111 ILE A N 1
ATOM 838 C CA . ILE A 1 111 ? -3.525 -3.002 -17.329 1.00 74.25 111 ILE A CA 1
ATOM 839 C C . ILE A 1 111 ? -3.479 -3.610 -18.741 1.00 74.25 111 ILE A C 1
ATOM 841 O O . ILE A 1 111 ? -3.430 -2.888 -19.733 1.00 74.25 111 ILE A O 1
ATOM 845 N N . GLY A 1 112 ? -3.564 -4.939 -18.862 1.00 61.94 112 GLY A N 1
ATOM 846 C CA . GLY A 1 112 ? -3.556 -5.625 -20.162 1.00 61.94 112 GLY A CA 1
ATOM 847 C C . GLY A 1 112 ? -3.811 -7.132 -20.070 1.00 61.94 112 GLY A C 1
ATOM 848 O O . GLY A 1 112 ? -4.238 -7.618 -19.024 1.00 61.94 112 GLY A O 1
ATOM 849 N N . HIS A 1 113 ? -3.535 -7.886 -21.150 1.00 50.16 113 HIS A N 1
ATOM 850 C CA . HIS A 1 113 ? -3.792 -9.341 -21.298 1.00 50.16 113 HIS A CA 1
ATOM 851 C C . HIS A 1 113 ? -2.997 -10.245 -20.328 1.00 50.16 113 HIS A C 1
ATOM 853 O O . HIS A 1 113 ? -2.858 -11.430 -20.586 1.00 50.16 113 HIS A O 1
ATOM 859 N N . ASN A 1 114 ? -2.467 -9.676 -19.249 1.00 47.88 114 ASN A N 1
ATOM 860 C CA . ASN A 1 114 ? -1.621 -10.279 -18.231 1.00 47.88 114 ASN A CA 1
ATOM 861 C C . ASN A 1 114 ? -1.514 -9.337 -16.998 1.00 47.88 114 ASN A C 1
ATOM 863 O O . ASN A 1 114 ? -0.473 -9.293 -16.357 1.00 47.88 114 ASN A O 1
ATOM 867 N N . ALA A 1 115 ? -2.532 -8.525 -16.669 1.00 49.50 115 ALA A N 1
ATOM 868 C CA . ALA A 1 115 ? -2.488 -7.677 -15.464 1.00 49.50 115 ALA A CA 1
ATOM 869 C C . ALA A 1 115 ? -2.235 -8.534 -14.202 1.00 49.50 115 ALA A C 1
ATOM 871 O O . ALA A 1 115 ? -2.896 -9.559 -14.021 1.00 49.50 115 ALA A O 1
ATOM 872 N N . GLY A 1 116 ? -1.256 -8.153 -13.375 1.00 50.78 116 GLY A N 1
ATOM 873 C CA . GLY A 1 116 ? -0.762 -8.986 -12.266 1.00 50.78 116 GLY A CA 1
ATOM 874 C C . GLY A 1 116 ? 0.188 -10.121 -12.689 1.00 50.78 116 GLY A C 1
ATOM 875 O O . GLY A 1 116 ? 0.528 -10.978 -11.878 1.00 50.78 116 GLY A O 1
ATOM 876 N N . THR A 1 117 ? 0.596 -10.180 -13.961 1.00 51.53 117 THR A N 1
ATOM 877 C CA . THR A 1 117 ? 1.546 -11.167 -14.495 1.00 51.53 117 THR A CA 1
ATOM 878 C C . THR A 1 117 ? 2.594 -10.476 -15.374 1.00 51.53 117 THR A C 1
ATOM 880 O O . THR A 1 117 ? 2.381 -10.172 -16.544 1.00 51.53 117 THR A O 1
ATOM 883 N N . GLY A 1 118 ? 3.756 -10.235 -14.781 1.00 53.84 118 GLY A N 1
ATOM 884 C CA . GLY A 1 118 ? 4.920 -9.559 -15.350 1.00 53.84 118 GLY A CA 1
ATOM 885 C C . GLY A 1 118 ? 5.997 -9.486 -14.268 1.00 53.84 118 GLY A C 1
ATOM 886 O O . GLY A 1 118 ? 5.698 -9.743 -13.106 1.00 53.84 118 GLY A O 1
ATOM 887 N N . SER A 1 119 ? 7.247 -9.175 -14.611 1.00 57.41 119 SER A N 1
ATOM 888 C CA . SER A 1 119 ? 8.321 -9.084 -13.604 1.00 57.41 119 SER A CA 1
ATOM 889 C C . SER A 1 119 ? 8.113 -7.950 -12.594 1.00 57.41 119 SER A C 1
ATOM 891 O O . SER A 1 119 ? 8.698 -7.993 -11.523 1.00 57.41 119 SER A O 1
ATOM 893 N N . GLU A 1 120 ? 7.291 -6.952 -12.933 1.00 58.00 120 GLU A N 1
ATOM 894 C CA . GLU A 1 120 ? 7.023 -5.773 -12.096 1.00 58.00 120 GLU A CA 1
ATOM 895 C C . GLU A 1 120 ? 5.547 -5.593 -11.711 1.00 58.00 120 GLU A C 1
ATOM 897 O O . GLU A 1 120 ? 5.209 -4.610 -11.053 1.00 58.00 120 GLU A O 1
ATOM 902 N N . SER A 1 121 ? 4.676 -6.519 -12.128 1.00 56.12 121 SER A N 1
ATOM 903 C CA . SER A 1 121 ? 3.259 -6.532 -11.737 1.00 56.12 121 SER A CA 1
ATOM 904 C C . SER A 1 121 ? 3.077 -7.075 -10.325 1.00 56.12 121 SER A C 1
ATOM 906 O O . SER A 1 121 ? 3.746 -8.077 -9.998 1.00 56.12 121 SER A O 1
#

Radius of gyration: 20.18 Å; chains: 1; bounding box: 31×38×60 Å

Organism: NCBI:txid408172